Protein AF-A0A0M9DPK0-F1 (afdb_monomer_lite)

Radius of gyration: 16.49 Å; chains: 1; bounding box: 43×22×57 Å

Structure (mmCIF, N/CA/C/O backbone):
data_AF-A0A0M9DPK0-F1
#
_entry.id   AF-A0A0M9DPK0-F1
#
loop_
_atom_site.group_PDB
_atom_site.id
_atom_site.type_symbol
_atom_site.label_atom_id
_atom_site.label_alt_id
_atom_site.label_comp_id
_atom_site.label_asym_id
_atom_site.label_entity_id
_atom_site.label_seq_id
_atom_site.pdbx_PDB_ins_code
_atom_site.Cartn_x
_atom_site.Cartn_y
_atom_site.Cartn_z
_atom_site.occupancy
_atom_site.B_iso_or_equiv
_atom_site.auth_seq_id
_atom_site.auth_comp_id
_atom_site.auth_asym_id
_atom_site.auth_atom_id
_atom_site.pdbx_PDB_model_num
ATOM 1 N N . MET A 1 1 ? 28.283 -9.094 -37.249 1.00 43.53 1 MET A N 1
ATOM 2 C CA . MET A 1 1 ? 27.864 -9.315 -35.852 1.00 43.53 1 MET A CA 1
ATOM 3 C C . MET A 1 1 ? 28.058 -8.011 -35.111 1.00 43.53 1 MET A C 1
ATOM 5 O O . MET A 1 1 ? 29.187 -7.551 -35.090 1.00 43.53 1 MET A O 1
ATOM 9 N N . CYS A 1 2 ? 26.989 -7.403 -34.611 1.00 42.94 2 CYS A N 1
ATOM 10 C CA . CYS A 1 2 ? 26.953 -6.720 -33.314 1.00 42.94 2 CYS A CA 1
ATOM 11 C C . CYS A 1 2 ? 25.532 -6.171 -33.165 1.00 42.94 2 CYS A C 1
ATOM 13 O O . CYS A 1 2 ? 25.229 -5.056 -33.575 1.00 42.94 2 CYS A O 1
ATOM 15 N N . GLY A 1 3 ? 24.628 -7.025 -32.712 1.00 45.09 3 GLY A N 1
ATOM 16 C CA . GLY A 1 3 ? 23.346 -6.599 -32.186 1.00 45.09 3 GLY A CA 1
ATOM 17 C C . GLY A 1 3 ? 23.240 -7.277 -30.843 1.00 45.09 3 GLY A C 1
ATOM 18 O O . GLY A 1 3 ? 23.157 -8.499 -30.839 1.00 45.09 3 GLY A O 1
ATOM 19 N 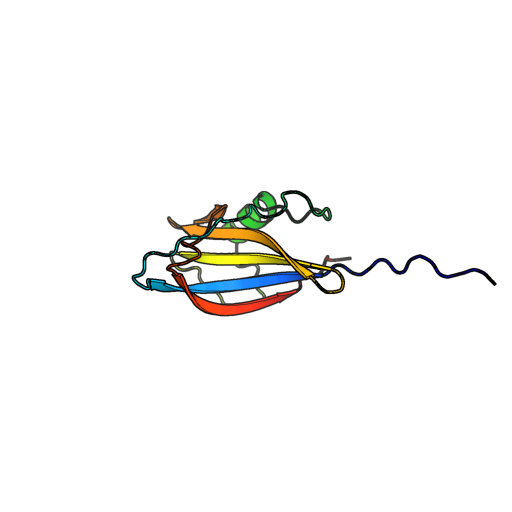N . SER A 1 4 ? 23.352 -6.500 -29.767 1.00 53.78 4 SER A N 1
ATOM 20 C CA . SER A 1 4 ? 22.858 -6.804 -28.419 1.00 53.78 4 SER A CA 1
ATOM 21 C C . SER A 1 4 ? 23.619 -5.954 -27.406 1.00 53.78 4 SER A C 1
ATOM 23 O O . SER A 1 4 ? 24.692 -6.345 -26.961 1.00 53.78 4 SER A O 1
ATOM 25 N N . GLU A 1 5 ? 23.062 -4.807 -27.040 1.00 47.56 5 GLU A N 1
ATOM 26 C CA . GLU A 1 5 ? 23.227 -4.253 -25.690 1.00 47.56 5 GLU A CA 1
ATOM 27 C C . GLU A 1 5 ? 22.078 -3.276 -25.412 1.00 47.56 5 GLU A C 1
ATOM 29 O O . GLU A 1 5 ? 22.249 -2.139 -24.996 1.00 47.56 5 GLU A O 1
ATOM 34 N N . GLU A 1 6 ? 20.862 -3.740 -25.688 1.00 47.59 6 GLU A N 1
ATOM 35 C CA . GLU A 1 6 ? 19.644 -3.114 -25.183 1.00 47.59 6 GLU A CA 1
ATOM 36 C C . GLU A 1 6 ? 18.819 -4.202 -24.494 1.00 47.59 6 GLU A C 1
ATOM 38 O O . GLU A 1 6 ? 17.689 -4.506 -24.852 1.00 47.59 6 GLU A O 1
ATOM 43 N N . GLU A 1 7 ? 19.429 -4.852 -23.503 1.00 44.06 7 GLU A N 1
ATOM 44 C CA . GLU A 1 7 ? 18.660 -5.535 -22.466 1.00 44.06 7 GLU A CA 1
ATOM 45 C C . GLU A 1 7 ? 18.254 -4.451 -21.459 1.00 44.06 7 GLU A C 1
ATOM 47 O O . GLU A 1 7 ? 18.850 -4.270 -20.394 1.00 44.06 7 GLU A O 1
ATOM 52 N N . LEU A 1 8 ? 17.269 -3.637 -21.857 1.00 42.09 8 LEU A N 1
ATOM 53 C CA . LEU A 1 8 ? 16.503 -2.828 -20.920 1.00 42.09 8 LEU A CA 1
ATOM 54 C C . LEU A 1 8 ? 15.926 -3.816 -19.914 1.00 42.09 8 LEU A C 1
ATOM 56 O O . LEU A 1 8 ? 15.004 -4.562 -20.226 1.00 42.09 8 LEU A O 1
ATOM 60 N N . LEU A 1 9 ? 16.529 -3.869 -18.729 1.00 45.84 9 LEU A N 1
ATOM 61 C CA . LEU A 1 9 ? 15.970 -4.539 -17.568 1.00 45.84 9 LEU A CA 1
ATOM 62 C C . LEU A 1 9 ? 14.543 -4.026 -17.392 1.00 45.84 9 LEU A C 1
ATOM 64 O O . LEU A 1 9 ? 14.365 -2.938 -16.838 1.00 45.84 9 LEU A O 1
ATOM 68 N N . GLU A 1 10 ? 13.567 -4.783 -17.905 1.00 53.75 10 GLU A N 1
ATOM 69 C CA . GLU A 1 10 ? 12.138 -4.539 -17.735 1.00 53.75 10 GLU A CA 1
ATOM 70 C C . GLU A 1 10 ? 11.908 -4.405 -16.241 1.00 53.75 10 GLU A C 1
ATOM 72 O O . GLU A 1 10 ? 11.923 -5.371 -15.474 1.00 53.75 10 GLU A O 1
ATOM 77 N N . SER A 1 11 ? 11.857 -3.160 -15.796 1.00 58.44 11 SER A N 1
ATOM 78 C CA . SER A 1 11 ? 11.720 -2.885 -14.393 1.00 58.44 11 SER A CA 1
ATOM 79 C C . SER A 1 11 ? 10.233 -2.846 -14.123 1.00 58.44 11 SER A C 1
ATOM 81 O O . SER A 1 11 ? 9.539 -1.902 -14.493 1.00 58.44 11 SER A O 1
ATOM 83 N N . ASP A 1 12 ? 9.739 -3.926 -13.533 1.00 74.62 12 ASP A N 1
ATOM 84 C CA . ASP A 1 12 ? 8.322 -4.091 -13.276 1.00 74.62 12 ASP A CA 1
ATOM 85 C C . ASP A 1 12 ? 7.915 -3.292 -12.038 1.00 74.62 12 ASP A C 1
ATOM 87 O O . ASP A 1 12 ? 8.442 -3.486 -10.933 1.00 74.62 12 ASP A O 1
ATOM 91 N N . TYR A 1 13 ? 6.905 -2.439 -12.195 1.00 82.38 13 TYR A N 1
ATOM 92 C CA . TYR A 1 13 ? 6.176 -1.915 -11.050 1.00 82.38 13 TYR A CA 1
ATOM 93 C C . TYR A 1 13 ? 5.209 -2.980 -10.551 1.00 82.38 13 TYR A C 1
ATOM 95 O O . TYR A 1 13 ? 4.402 -3.533 -11.301 1.00 82.38 13 TYR A O 1
ATOM 103 N N . VAL A 1 14 ? 5.254 -3.241 -9.254 1.00 88.69 14 VAL A N 1
ATOM 104 C CA . VAL A 1 14 ? 4.337 -4.143 -8.567 1.00 88.69 14 VAL A CA 1
ATOM 105 C C . VAL A 1 14 ? 3.505 -3.361 -7.569 1.00 88.69 14 VAL A C 1
ATOM 107 O O . VAL A 1 14 ? 3.987 -2.438 -6.910 1.00 88.69 14 VAL A O 1
ATOM 110 N N . TRP A 1 15 ? 2.248 -3.756 -7.432 1.00 91.81 15 TRP A N 1
ATOM 111 C CA . TRP A 1 15 ? 1.331 -3.171 -6.471 1.00 91.81 15 TRP A CA 1
ATOM 112 C C . TRP A 1 15 ? 0.838 -4.234 -5.494 1.00 91.81 15 TRP A C 1
ATOM 114 O O . TRP A 1 15 ? 0.667 -5.405 -5.843 1.00 91.81 15 TRP A O 1
ATOM 124 N N . ILE A 1 16 ? 0.625 -3.823 -4.246 1.00 94.88 16 ILE A N 1
ATOM 125 C CA . ILE A 1 16 ? 0.032 -4.653 -3.197 1.00 94.88 16 ILE A CA 1
ATOM 126 C C . ILE A 1 16 ? -1.028 -3.823 -2.482 1.00 94.88 16 ILE A C 1
ATOM 128 O O . ILE A 1 16 ? -0.715 -2.776 -1.913 1.00 94.88 16 ILE A O 1
ATOM 132 N N . LEU A 1 17 ? -2.262 -4.319 -2.493 1.00 96.81 17 LEU A N 1
ATOM 133 C CA . LEU A 1 17 ? -3.391 -3.741 -1.779 1.00 96.81 17 LEU A CA 1
ATOM 134 C C . LEU A 1 17 ? -3.603 -4.499 -0.467 1.00 96.81 17 LEU A C 1
ATOM 136 O O . LEU A 1 17 ? -3.728 -5.730 -0.461 1.00 96.81 17 LEU A O 1
ATOM 140 N N . THR A 1 18 ? -3.640 -3.781 0.650 1.00 97.38 18 THR A N 1
ATOM 141 C CA . THR A 1 18 ? -3.788 -4.369 1.983 1.00 97.38 18 THR A CA 1
ATOM 142 C C . THR A 1 18 ? -4.863 -3.675 2.804 1.00 97.38 18 THR A C 1
ATOM 144 O O . THR A 1 18 ? -5.100 -2.479 2.659 1.00 97.38 18 THR A O 1
ATOM 147 N N . ARG A 1 19 ? -5.477 -4.445 3.705 1.00 97.06 19 ARG A N 1
ATOM 148 C CA . ARG A 1 19 ? -6.404 -3.968 4.730 1.00 97.06 19 ARG A CA 1
ATOM 149 C C . ARG A 1 19 ? -5.744 -3.954 6.090 1.00 97.06 19 ARG A C 1
ATOM 151 O O . ARG A 1 19 ? -5.132 -4.954 6.475 1.00 97.06 19 ARG A O 1
ATOM 158 N N . LEU A 1 20 ? -5.908 -2.869 6.839 1.00 95.88 20 LEU A N 1
ATOM 159 C CA . LEU A 1 20 ? -5.561 -2.852 8.255 1.00 95.88 20 LEU A CA 1
ATOM 160 C C . LEU A 1 20 ? -6.557 -3.731 9.029 1.00 95.88 20 LEU A C 1
ATOM 162 O O . LEU A 1 20 ? -7.762 -3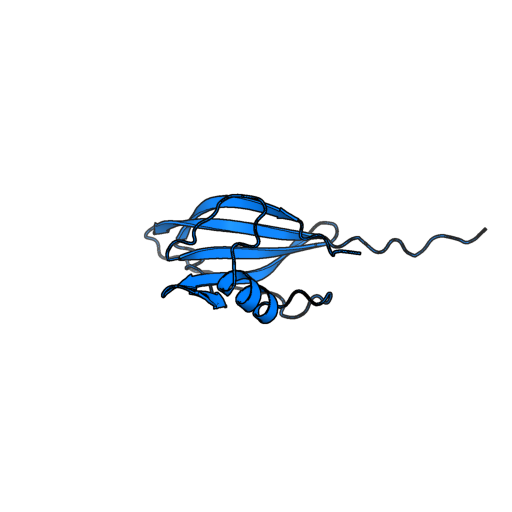.518 8.956 1.00 95.88 20 LEU A O 1
ATOM 166 N N . VAL A 1 21 ? -6.058 -4.727 9.761 1.00 95.75 21 VAL A N 1
ATOM 167 C CA . VAL A 1 21 ? -6.889 -5.648 10.567 1.00 95.75 21 VAL A CA 1
ATOM 168 C C . VAL A 1 21 ? -6.580 -5.576 12.061 1.00 95.75 21 VAL A C 1
ATOM 170 O O . VAL A 1 21 ? -7.238 -6.230 12.862 1.00 95.75 21 VAL A O 1
ATOM 173 N N . GLY A 1 22 ? -5.584 -4.783 12.450 1.00 93.06 22 GLY A N 1
ATOM 174 C CA . GLY A 1 22 ? -5.261 -4.550 13.848 1.00 93.06 22 GLY A CA 1
ATOM 175 C C . GLY A 1 22 ? -3.967 -3.775 14.030 1.00 93.06 22 GLY A C 1
ATOM 176 O O . GLY A 1 22 ? -3.230 -3.510 13.076 1.00 93.06 22 GLY A O 1
ATOM 177 N N . LEU A 1 23 ? -3.686 -3.445 15.286 1.00 91.19 23 LEU A N 1
ATOM 178 C CA . LEU A 1 23 ? -2.423 -2.865 15.714 1.00 91.19 23 LEU A CA 1
ATOM 179 C C . LEU A 1 23 ? -1.778 -3.798 16.739 1.00 91.19 23 LEU A C 1
ATOM 181 O O . LEU A 1 23 ? -2.449 -4.265 17.656 1.00 91.19 23 LEU A O 1
ATOM 185 N N . LYS A 1 24 ? -0.483 -4.077 16.592 1.00 87.62 24 LYS A N 1
ATOM 186 C CA . LYS A 1 24 ? 0.308 -4.736 17.632 1.00 87.62 24 LYS A CA 1
ATOM 187 C C . LYS A 1 24 ? 0.873 -3.693 18.587 1.00 87.62 24 LYS A C 1
ATOM 189 O O . LYS A 1 24 ? 1.424 -2.677 18.157 1.00 87.62 24 LYS A O 1
ATOM 194 N N . GLU A 1 25 ? 0.779 -3.977 19.877 1.00 78.88 25 GLU A N 1
ATOM 195 C CA . GLU A 1 25 ? 1.448 -3.189 20.903 1.00 78.88 25 GLU A CA 1
ATOM 196 C C . GLU A 1 25 ? 2.930 -3.574 20.972 1.00 78.88 25 GLU A C 1
ATOM 198 O O . GLU A 1 25 ? 3.294 -4.750 20.982 1.00 78.88 25 GLU A O 1
ATOM 203 N N . GLY A 1 26 ? 3.810 -2.574 20.974 1.00 68.44 26 GLY A N 1
ATOM 204 C CA . GLY A 1 26 ? 5.249 -2.788 21.074 1.00 68.44 26 GLY A CA 1
ATOM 205 C C . GLY A 1 26 ? 6.044 -1.518 20.798 1.00 68.44 26 GLY A C 1
ATOM 206 O O . GLY A 1 26 ? 5.709 -0.733 19.912 1.00 68.44 26 GLY A O 1
ATOM 207 N N . LYS A 1 27 ? 7.123 -1.311 21.557 1.00 63.75 27 LYS A N 1
ATOM 208 C CA . LYS A 1 27 ? 8.080 -0.224 21.321 1.00 63.75 27 LYS A CA 1
ATOM 209 C C . LYS A 1 27 ? 9.104 -0.698 20.294 1.00 63.75 27 LYS A C 1
ATOM 211 O O . LYS A 1 27 ? 10.087 -1.340 20.649 1.00 63.75 27 LYS A O 1
ATOM 216 N N . PHE A 1 28 ? 8.861 -0.410 19.021 1.00 65.75 28 PHE A N 1
ATOM 217 C CA . PHE A 1 28 ? 9.841 -0.672 17.969 1.00 65.75 28 PHE A CA 1
ATOM 218 C C . PHE A 1 28 ? 10.789 0.521 17.848 1.00 65.75 28 PHE A C 1
ATOM 220 O O . PHE A 1 28 ? 10.356 1.641 17.586 1.00 65.75 28 PHE A O 1
ATOM 227 N N . VAL A 1 29 ? 12.085 0.271 18.046 1.00 62.22 29 VAL A N 1
ATOM 228 C CA . VAL A 1 29 ? 13.158 1.239 17.799 1.00 62.22 29 VAL A CA 1
ATOM 229 C C . VAL A 1 29 ? 13.840 0.848 16.493 1.00 62.22 29 VAL A C 1
ATOM 231 O O . VAL A 1 29 ? 14.403 -0.236 16.380 1.00 62.22 29 VAL A O 1
ATOM 234 N N . GLY A 1 30 ? 13.775 1.726 15.498 1.00 63.50 30 GLY A N 1
ATOM 235 C CA . GLY A 1 30 ? 14.391 1.533 14.189 1.00 63.50 30 GLY A CA 1
ATOM 236 C C . GLY A 1 30 ? 14.367 2.832 13.391 1.00 63.50 30 GLY A C 1
ATOM 237 O O . GLY A 1 30 ? 13.541 3.706 13.648 1.00 63.50 30 GLY A O 1
ATOM 238 N N . LYS A 1 31 ? 15.289 2.984 12.436 1.00 66.69 31 LYS A N 1
ATOM 239 C CA . LYS A 1 31 ? 15.296 4.124 11.510 1.00 66.69 31 LYS A CA 1
ATOM 240 C C . LYS A 1 31 ? 14.485 3.757 10.271 1.00 66.69 31 LYS A C 1
ATOM 242 O O . LYS A 1 31 ? 14.743 2.727 9.656 1.00 66.69 31 LYS A O 1
ATOM 247 N N . ILE A 1 32 ? 13.514 4.595 9.918 1.00 66.88 32 ILE A N 1
ATOM 248 C CA . ILE A 1 32 ? 12.790 4.487 8.649 1.00 66.88 32 ILE A CA 1
ATOM 249 C C . ILE A 1 32 ? 13.643 5.193 7.598 1.00 66.88 32 ILE A C 1
ATOM 251 O O . ILE A 1 32 ? 13.935 6.379 7.746 1.00 66.88 32 ILE A O 1
ATOM 255 N N . LEU A 1 33 ? 14.060 4.470 6.561 1.00 63.91 33 LEU A N 1
ATOM 256 C CA . LEU A 1 33 ? 14.631 5.103 5.378 1.00 63.91 33 LEU A CA 1
ATOM 257 C C . LEU A 1 33 ? 13.475 5.630 4.520 1.00 63.91 33 LEU A C 1
ATOM 259 O O . LEU A 1 33 ? 12.516 4.883 4.300 1.00 63.91 33 LEU A O 1
ATOM 263 N N . PRO A 1 34 ? 13.522 6.896 4.068 1.00 63.22 34 PRO A N 1
ATOM 264 C CA . PRO A 1 34 ? 12.535 7.385 3.120 1.00 63.22 34 PRO A CA 1
ATOM 265 C C . PRO A 1 34 ? 12.620 6.545 1.836 1.00 63.22 34 PRO A C 1
ATOM 267 O O . PRO A 1 34 ? 13.727 6.170 1.432 1.00 63.22 34 PRO A O 1
ATOM 270 N N . PRO A 1 35 ? 11.481 6.220 1.202 1.00 64.25 35 PRO A N 1
ATOM 271 C CA . PRO A 1 35 ? 11.508 5.615 -0.121 1.00 64.25 35 PRO A CA 1
ATOM 272 C C . PRO A 1 35 ? 12.206 6.561 -1.108 1.00 64.25 35 PRO A C 1
ATOM 274 O O . PRO A 1 35 ? 12.283 7.772 -0.896 1.00 64.25 35 PRO A O 1
ATOM 277 N N . THR A 1 36 ? 12.776 6.007 -2.174 1.00 59.75 36 THR A N 1
ATOM 278 C CA . THR A 1 36 ? 13.452 6.802 -3.205 1.00 59.75 36 THR A CA 1
ATOM 279 C C . THR A 1 36 ? 12.416 7.584 -4.013 1.00 59.75 36 THR A C 1
ATOM 281 O O . THR A 1 36 ? 11.566 6.971 -4.652 1.00 59.75 36 THR A O 1
ATOM 284 N N . ASN A 1 37 ? 12.503 8.918 -3.997 1.00 53.00 37 ASN A N 1
ATOM 285 C CA . ASN A 1 37 ? 11.497 9.820 -4.577 1.00 53.00 37 ASN A CA 1
ATOM 286 C C . ASN A 1 37 ? 11.488 9.907 -6.115 1.00 53.00 37 ASN A C 1
ATOM 288 O O . ASN A 1 37 ? 10.640 10.605 -6.660 1.00 53.00 37 ASN A O 1
ATOM 292 N N . ASP A 1 38 ? 12.396 9.239 -6.826 1.00 52.75 38 ASP A N 1
ATOM 293 C CA . ASP A 1 38 ? 12.446 9.314 -8.286 1.00 52.75 38 ASP A CA 1
ATOM 294 C C . ASP A 1 38 ? 12.979 8.006 -8.880 1.00 52.75 38 ASP A C 1
ATOM 296 O O . ASP A 1 38 ? 14.104 7.598 -8.586 1.00 52.75 38 ASP A O 1
ATOM 300 N N . LEU A 1 39 ? 12.136 7.322 -9.657 1.00 52.41 39 LEU A N 1
ATOM 301 C CA . LEU A 1 39 ? 12.460 6.071 -10.351 1.00 52.41 39 LEU A CA 1
ATOM 302 C C . LEU A 1 39 ? 12.049 6.106 -11.839 1.00 52.41 39 LEU A C 1
ATOM 304 O O . LEU A 1 39 ? 12.129 5.072 -12.495 1.00 52.41 39 LEU A O 1
ATOM 308 N N . GLY A 1 40 ? 11.657 7.267 -12.389 1.00 55.06 40 GLY A N 1
ATOM 309 C CA . GLY A 1 40 ? 11.200 7.384 -13.785 1.00 55.06 40 GLY A CA 1
ATOM 310 C C . GLY A 1 40 ? 9.851 6.696 -14.078 1.00 55.06 40 GLY A C 1
ATOM 311 O O . GLY A 1 40 ? 9.223 6.151 -13.178 1.00 55.06 40 GLY A O 1
ATOM 312 N N . ASN A 1 41 ? 9.396 6.759 -15.337 1.00 57.50 41 ASN A N 1
ATOM 313 C CA . ASN A 1 41 ? 8.213 6.093 -15.938 1.00 57.50 41 ASN A CA 1
ATOM 314 C C . ASN A 1 41 ? 6.794 6.649 -15.664 1.00 57.50 41 ASN A C 1
ATOM 316 O O . ASN A 1 41 ? 5.806 5.985 -15.955 1.00 57.50 41 ASN A O 1
ATOM 320 N N . GLY A 1 42 ? 6.627 7.874 -15.155 1.00 62.16 42 GLY A N 1
ATOM 321 C CA . GLY A 1 42 ? 5.325 8.577 -15.214 1.00 62.16 42 GLY A CA 1
ATOM 322 C C . GLY A 1 42 ? 4.195 8.054 -14.302 1.00 62.16 42 GLY A C 1
ATOM 323 O O . GLY A 1 42 ? 3.121 8.658 -14.256 1.00 62.16 42 GLY A O 1
ATOM 324 N N . ILE A 1 43 ? 4.428 6.990 -13.527 1.00 73.44 43 ILE A N 1
ATOM 325 C CA . ILE A 1 43 ? 3.529 6.538 -12.454 1.00 73.44 43 ILE A CA 1
ATOM 326 C C . ILE A 1 43 ? 3.800 7.398 -11.220 1.00 73.44 43 ILE A C 1
ATOM 328 O O . ILE A 1 43 ? 4.686 7.091 -10.433 1.00 73.44 43 ILE A O 1
ATOM 332 N N . THR A 1 44 ? 3.054 8.482 -11.036 1.00 81.81 44 THR A N 1
ATOM 333 C CA . THR A 1 44 ? 3.207 9.359 -9.866 1.00 81.81 44 THR A CA 1
ATOM 334 C C . THR A 1 44 ? 2.137 9.076 -8.803 1.00 81.81 44 THR A C 1
ATOM 336 O O . THR A 1 44 ? 1.045 8.600 -9.141 1.00 81.81 44 THR A O 1
ATOM 339 N N . PRO A 1 45 ? 2.408 9.368 -7.515 1.00 85.44 45 PRO A N 1
ATOM 340 C CA . PRO A 1 45 ? 1.394 9.299 -6.466 1.00 85.44 45 PRO A CA 1
ATOM 341 C C . PRO A 1 45 ? 0.138 10.105 -6.814 1.00 85.44 45 PRO A C 1
ATOM 343 O O . PRO A 1 45 ? -0.974 9.633 -6.593 1.00 85.44 45 PRO A O 1
ATOM 346 N N . GLU A 1 46 ? 0.308 11.291 -7.397 1.00 87.38 46 GLU A N 1
ATOM 347 C CA . GLU A 1 46 ? -0.775 12.225 -7.710 1.00 87.38 46 GLU A CA 1
ATOM 348 C C . GLU A 1 46 ? -1.711 11.662 -8.785 1.00 87.38 46 GLU A C 1
ATOM 350 O O . GLU A 1 46 ? -2.924 11.618 -8.577 1.00 87.38 46 GLU A O 1
ATOM 355 N N . ASN A 1 47 ? -1.149 11.147 -9.886 1.00 85.56 47 ASN A N 1
ATOM 356 C CA . ASN A 1 47 ? -1.926 10.565 -10.983 1.00 85.56 47 ASN A CA 1
ATOM 357 C C . ASN A 1 47 ? -2.727 9.341 -10.521 1.00 85.56 47 ASN A C 1
ATOM 359 O O . ASN A 1 47 ? -3.847 9.112 -10.982 1.00 85.56 47 ASN A O 1
ATOM 363 N N . LEU A 1 48 ? -2.153 8.529 -9.628 1.00 88.56 48 LEU A N 1
ATOM 364 C CA . LEU A 1 48 ? -2.820 7.332 -9.126 1.00 88.56 48 LEU A CA 1
ATOM 365 C C . LEU A 1 48 ? -3.905 7.678 -8.098 1.00 88.56 48 LEU A C 1
ATOM 367 O O . LEU A 1 48 ? -4.974 7.072 -8.116 1.00 88.56 48 LEU A O 1
ATOM 371 N N . VAL A 1 49 ? -3.663 8.674 -7.240 1.00 92.88 49 VAL A N 1
ATOM 372 C CA . VAL A 1 49 ? -4.668 9.214 -6.309 1.00 92.88 49 VAL A CA 1
ATOM 373 C C . VAL A 1 49 ? -5.881 9.755 -7.059 1.00 92.88 49 VAL A C 1
ATOM 375 O O . VAL A 1 49 ? -7.010 9.484 -6.654 1.00 92.88 49 VAL A O 1
ATOM 378 N N . GLU A 1 50 ? -5.671 10.500 -8.145 1.00 90.88 50 GLU A N 1
ATOM 379 C CA . GLU A 1 50 ? -6.767 11.025 -8.961 1.00 90.88 50 GLU A CA 1
ATOM 380 C C . GLU A 1 50 ? -7.633 9.890 -9.525 1.00 90.88 50 GLU A C 1
ATOM 382 O O . GLU A 1 50 ? -8.844 9.867 -9.303 1.00 90.88 50 GLU A O 1
ATOM 387 N N . GLN A 1 51 ? -7.010 8.900 -10.165 1.00 90.62 51 GLN A N 1
ATOM 388 C CA . GLN A 1 51 ? -7.710 7.758 -10.758 1.00 90.62 51 GLN A CA 1
ATOM 389 C C .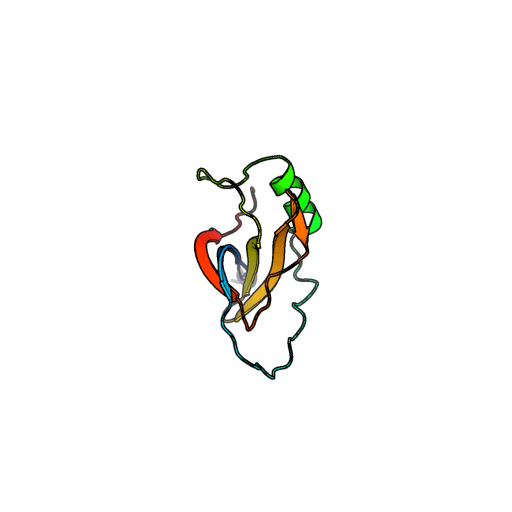 GLN A 1 51 ? -8.483 6.927 -9.723 1.00 90.62 51 GLN A C 1
ATOM 391 O O . GLN A 1 51 ? -9.655 6.608 -9.929 1.00 90.62 51 GLN A O 1
ATOM 396 N N . LEU A 1 52 ? -7.849 6.616 -8.589 1.00 93.62 52 LEU A N 1
ATOM 397 C CA . LEU A 1 52 ? -8.453 5.835 -7.505 1.00 93.62 52 LEU A CA 1
ATOM 398 C C . LEU A 1 52 ? -9.661 6.525 -6.856 1.00 93.62 52 LEU A C 1
ATOM 400 O O . LEU A 1 52 ? -10.538 5.847 -6.326 1.00 93.62 52 LEU A O 1
ATOM 404 N N . ASN A 1 53 ? -9.694 7.860 -6.856 1.00 95.81 53 ASN A N 1
ATOM 405 C CA . ASN A 1 53 ? -10.808 8.638 -6.309 1.00 95.81 53 ASN A CA 1
ATOM 406 C C . ASN A 1 53 ? -11.941 8.863 -7.319 1.00 95.81 53 ASN A C 1
ATOM 408 O O . ASN A 1 53 ? -13.037 9.248 -6.920 1.00 95.81 53 ASN A O 1
ATOM 412 N N . GLN A 1 54 ? -11.697 8.633 -8.610 1.00 94.12 54 GLN A N 1
ATOM 413 C CA . GLN A 1 54 ? -12.722 8.724 -9.649 1.00 94.12 54 GLN A CA 1
ATOM 414 C C . GLN A 1 54 ? -13.502 7.416 -9.800 1.00 94.12 54 GLN A C 1
ATOM 416 O O . GLN A 1 54 ? -14.711 7.442 -10.025 1.00 94.12 54 GLN A O 1
ATOM 421 N N . SER A 1 55 ? -12.822 6.269 -9.710 1.00 91.44 55 SER A N 1
ATOM 422 C CA . SER A 1 55 ? -13.452 4.960 -9.897 1.00 91.44 55 SER A CA 1
ATOM 423 C C . SER A 1 55 ? -12.605 3.814 -9.343 1.00 91.44 55 SER A C 1
ATOM 425 O O . SER A 1 55 ? -11.426 3.974 -9.029 1.00 91.44 55 SER A O 1
ATOM 427 N N . ASN A 1 56 ? -13.207 2.625 -9.261 1.00 90.94 56 ASN A N 1
ATOM 428 C CA . ASN A 1 56 ? -12.454 1.400 -9.033 1.00 90.94 56 ASN A CA 1
ATOM 429 C C . ASN A 1 56 ? -11.630 1.057 -10.288 1.00 90.94 56 ASN A C 1
ATOM 431 O O . ASN A 1 56 ? -12.191 0.657 -11.306 1.00 90.94 56 ASN A O 1
ATOM 435 N N . ILE A 1 57 ? -10.307 1.206 -10.199 1.00 89.81 57 ILE A N 1
ATOM 436 C CA . ILE A 1 57 ? -9.367 0.914 -11.295 1.00 89.81 57 ILE A CA 1
ATOM 437 C C . ILE A 1 57 ? -8.850 -0.528 -11.295 1.00 89.81 57 ILE A C 1
ATOM 439 O O . ILE A 1 57 ? -8.039 -0.893 -12.148 1.00 89.81 57 ILE A O 1
ATOM 443 N N . PHE A 1 58 ? -9.263 -1.336 -10.320 1.00 90.94 58 PHE A N 1
ATOM 444 C CA . PHE A 1 58 ? -8.886 -2.737 -10.253 1.00 90.94 58 PHE A CA 1
ATOM 445 C C . PHE A 1 58 ? -9.761 -3.585 -11.183 1.00 90.94 58 PHE A C 1
ATOM 447 O O . PHE A 1 58 ? -10.919 -3.272 -11.444 1.00 90.94 58 PHE A O 1
ATOM 454 N N . ASP A 1 59 ? -9.216 -4.706 -11.649 1.00 89.62 59 ASP A N 1
ATOM 455 C CA . ASP A 1 59 ? -9.910 -5.708 -12.468 1.00 89.62 59 ASP A CA 1
ATOM 456 C C . ASP A 1 59 ? -10.793 -6.665 -11.643 1.00 89.62 59 ASP A C 1
ATOM 458 O O . ASP A 1 59 ? -11.254 -7.693 -12.139 1.00 89.62 59 ASP A O 1
ATOM 462 N N . PHE A 1 60 ? -11.045 -6.323 -10.380 1.00 93.31 60 PHE A N 1
ATOM 463 C CA . PHE A 1 60 ? -11.904 -7.052 -9.456 1.00 93.31 60 PHE A CA 1
ATOM 464 C C . PHE A 1 60 ? -12.806 -6.085 -8.689 1.00 93.31 60 PHE A C 1
ATOM 466 O O . PHE A 1 60 ? -12.509 -4.896 -8.543 1.00 93.31 60 PHE A O 1
ATOM 473 N N . GLU A 1 61 ? -13.918 -6.605 -8.172 1.00 93.88 61 GLU A N 1
ATOM 474 C CA . GLU A 1 61 ? -14.818 -5.833 -7.320 1.00 93.88 61 GLU A CA 1
ATOM 475 C C . GLU A 1 61 ? -14.119 -5.445 -6.015 1.00 93.88 61 GLU A C 1
ATOM 477 O O . GLU A 1 61 ? -13.673 -6.298 -5.242 1.00 93.88 61 GLU A O 1
ATOM 482 N N . TYR A 1 62 ? -14.016 -4.141 -5.775 1.00 95.50 62 TYR A N 1
ATOM 483 C CA . TYR A 1 62 ? -13.349 -3.597 -4.607 1.00 95.50 62 TYR A CA 1
ATOM 484 C C . TYR A 1 62 ? -14.015 -2.310 -4.137 1.00 95.50 62 TYR A C 1
ATOM 486 O O . TYR A 1 62 ? -14.180 -1.362 -4.902 1.00 95.50 62 TYR A O 1
ATOM 494 N N . GLU A 1 63 ? -14.329 -2.277 -2.845 1.00 95.56 63 GLU A N 1
ATOM 495 C CA . GLU A 1 63 ? -14.775 -1.083 -2.138 1.00 95.56 63 GLU A CA 1
ATOM 496 C C . GLU A 1 63 ? -13.726 -0.708 -1.073 1.00 95.56 63 GLU A C 1
ATOM 498 O O . GLU A 1 63 ? -13.427 -1.527 -0.182 1.00 95.56 63 GLU A O 1
ATOM 503 N N . PRO A 1 64 ? -13.131 0.499 -1.154 1.00 96.12 64 PRO A N 1
ATOM 504 C CA . PRO A 1 64 ? -12.133 0.938 -0.191 1.00 96.12 64 PRO A CA 1
ATOM 505 C C . PRO A 1 64 ? -12.685 1.005 1.229 1.00 96.12 64 PRO A C 1
ATOM 507 O O . PRO A 1 64 ? -13.780 1.507 1.466 1.00 96.12 64 PRO A O 1
ATOM 510 N N . ASN A 1 65 ? -11.904 0.523 2.193 1.00 96.62 65 ASN A N 1
ATOM 511 C CA . ASN A 1 65 ? -12.184 0.699 3.613 1.00 96.62 65 ASN A CA 1
ATOM 512 C C . ASN A 1 65 ? -11.153 1.612 4.272 1.00 96.62 65 ASN A C 1
ATOM 514 O O . ASN A 1 65 ? -10.015 1.734 3.818 1.00 96.62 65 ASN A O 1
ATOM 518 N N . GLU A 1 66 ? -11.562 2.246 5.367 1.00 97.38 66 GLU A N 1
ATOM 519 C CA . GLU A 1 66 ? -10.711 3.152 6.133 1.00 97.38 66 GLU A CA 1
ATOM 520 C C . GLU A 1 66 ? -9.396 2.460 6.539 1.00 97.38 66 GLU A C 1
ATOM 522 O O . GLU A 1 66 ? -9.397 1.375 7.124 1.00 97.38 66 GLU A O 1
ATOM 527 N N . ASN A 1 67 ? -8.269 3.117 6.257 1.00 96.81 67 ASN A N 1
ATOM 528 C CA . ASN A 1 67 ? -6.902 2.614 6.418 1.00 96.81 67 ASN A CA 1
ATOM 529 C C . ASN A 1 67 ? -6.481 1.474 5.475 1.00 96.81 67 ASN A C 1
ATOM 531 O O . ASN A 1 67 ? -5.410 0.893 5.688 1.00 96.81 67 ASN A O 1
ATOM 535 N N . ASP A 1 68 ? -7.230 1.169 4.416 1.00 97.50 68 ASP A N 1
ATOM 536 C CA . ASP A 1 68 ? -6.690 0.352 3.329 1.00 97.50 68 ASP A CA 1
ATOM 537 C C . ASP A 1 68 ? -5.473 1.064 2.711 1.00 97.50 68 ASP A C 1
ATOM 539 O O . ASP A 1 68 ? -5.403 2.293 2.637 1.00 97.50 68 ASP A O 1
ATOM 543 N N . SER A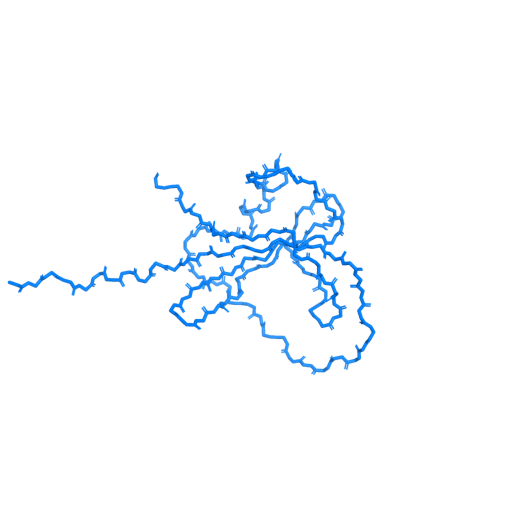 1 69 ? -4.453 0.295 2.337 1.00 97.06 69 SER A N 1
ATOM 544 C CA . SER A 1 69 ? -3.189 0.820 1.815 1.00 97.06 69 SER A CA 1
ATOM 545 C C . SER A 1 69 ? -2.849 0.186 0.477 1.00 97.06 69 SER A C 1
ATOM 547 O O . SER A 1 69 ? -2.869 -1.037 0.339 1.00 97.06 69 SER A O 1
ATOM 549 N N . LEU A 1 70 ? -2.469 1.018 -0.488 1.00 95.44 70 LEU A N 1
ATOM 550 C CA . LEU A 1 70 ? -1.931 0.591 -1.771 1.00 95.44 70 LEU A CA 1
ATOM 551 C C . LEU A 1 70 ? -0.444 0.924 -1.806 1.00 95.44 70 LEU A C 1
ATOM 553 O O . LEU A 1 70 ? -0.052 2.090 -1.828 1.00 95.44 70 LEU A O 1
ATOM 557 N N . LYS A 1 71 ? 0.393 -0.110 -1.790 1.00 93.25 71 LYS A N 1
ATOM 558 C CA . LYS A 1 71 ? 1.844 0.037 -1.878 1.00 93.25 71 LYS A CA 1
ATOM 559 C C . LYS A 1 71 ? 2.294 -0.212 -3.306 1.00 93.25 71 LYS A C 1
ATOM 561 O O . LYS A 1 71 ? 2.049 -1.298 -3.831 1.00 93.25 71 LYS A O 1
ATOM 566 N N . ILE A 1 72 ? 3.007 0.752 -3.878 1.00 89.50 72 ILE A N 1
ATOM 567 C CA . ILE A 1 72 ? 3.686 0.617 -5.164 1.00 89.50 72 ILE A CA 1
ATOM 568 C C . ILE A 1 72 ? 5.168 0.377 -4.903 1.00 89.50 72 ILE A C 1
ATOM 570 O O . ILE A 1 72 ? 5.804 1.027 -4.069 1.00 89.50 72 ILE A O 1
ATOM 574 N N . SER A 1 73 ? 5.727 -0.620 -5.568 1.00 87.50 73 SER A N 1
ATOM 575 C CA . SER A 1 73 ? 7.137 -0.972 -5.471 1.00 87.50 73 SER A CA 1
ATOM 576 C C . SER A 1 73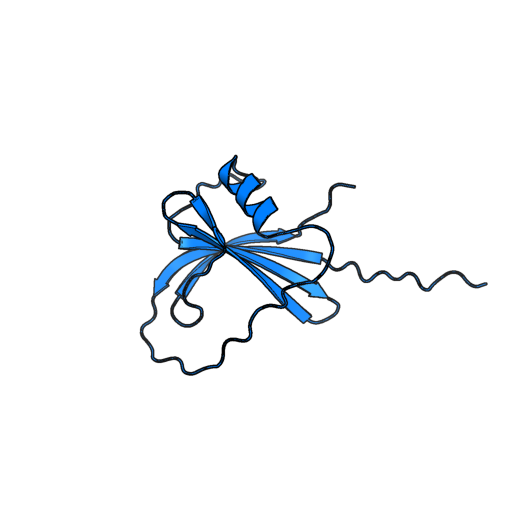 ? 7.696 -1.228 -6.859 1.00 87.50 73 SER A C 1
ATOM 578 O O . SER A 1 73 ? 6.970 -1.593 -7.775 1.00 87.50 73 SER A O 1
ATOM 580 N N . PHE A 1 74 ? 8.992 -1.034 -6.997 1.00 81.62 74 PHE A N 1
ATOM 581 C CA . PHE A 1 74 ? 9.732 -1.222 -8.227 1.00 81.62 74 PHE A CA 1
ATOM 582 C C . PHE A 1 74 ? 10.680 -2.400 -8.052 1.00 81.62 74 PHE A C 1
ATOM 584 O O . PHE A 1 74 ? 11.438 -2.451 -7.074 1.00 81.62 74 PHE A O 1
ATOM 591 N N . GLN A 1 75 ? 10.614 -3.360 -8.969 1.00 72.88 75 GLN A N 1
ATOM 592 C CA . GLN A 1 75 ? 11.495 -4.516 -8.978 1.00 72.88 75 GLN A CA 1
ATOM 593 C C . GLN A 1 75 ? 12.611 -4.301 -10.002 1.00 72.88 75 GLN A C 1
ATOM 595 O O . GLN A 1 75 ? 12.354 -4.243 -11.200 1.00 72.88 75 GLN A O 1
ATOM 600 N N . LYS A 1 76 ? 13.863 -4.232 -9.535 1.00 70.00 76 LYS A N 1
ATOM 601 C CA . LYS A 1 76 ? 15.045 -4.199 -10.409 1.00 70.00 76 LYS A CA 1
ATOM 602 C C . LYS A 1 76 ? 16.001 -5.319 -10.045 1.00 70.00 76 LYS A C 1
ATOM 604 O O . LYS A 1 76 ? 16.559 -5.297 -8.951 1.00 70.00 76 LYS A O 1
ATOM 609 N N . VAL A 1 77 ? 16.213 -6.245 -10.987 1.00 66.62 77 VAL A N 1
ATOM 610 C CA . VAL A 1 77 ? 17.144 -7.396 -10.941 1.00 66.62 77 VAL A CA 1
ATOM 611 C C . VAL A 1 77 ? 16.959 -8.296 -9.707 1.00 66.62 77 VAL A C 1
ATOM 613 O O . VAL A 1 77 ? 16.454 -9.407 -9.820 1.00 66.62 77 VAL A O 1
ATOM 616 N N . SER A 1 78 ? 17.352 -7.819 -8.527 1.00 65.19 78 SER A N 1
ATOM 617 C CA . SER A 1 78 ? 17.385 -8.540 -7.251 1.00 65.19 78 SER A CA 1
ATOM 618 C C . SER A 1 78 ? 16.833 -7.739 -6.065 1.00 65.19 78 SER A C 1
ATOM 620 O O . SER A 1 78 ? 16.815 -8.249 -4.947 1.00 65.19 78 SER A O 1
ATOM 622 N N . GLU A 1 79 ? 16.390 -6.494 -6.269 1.00 67.25 79 GLU A N 1
ATOM 623 C CA . GLU A 1 79 ? 15.893 -5.621 -5.202 1.00 67.25 79 GLU A CA 1
ATOM 624 C C . GLU A 1 79 ? 14.459 -5.164 -5.481 1.00 67.25 79 GLU A C 1
ATOM 626 O O . GLU A 1 79 ? 14.142 -4.664 -6.562 1.00 67.25 79 GLU A O 1
ATOM 631 N N . LEU A 1 80 ? 13.600 -5.307 -4.468 1.00 71.62 80 LEU A N 1
ATOM 632 C CA . LEU A 1 80 ? 12.289 -4.672 -4.432 1.00 71.62 80 LEU A CA 1
ATOM 633 C C . LEU A 1 80 ? 12.409 -3.377 -3.630 1.00 71.62 80 LEU A C 1
ATOM 635 O O . LEU A 1 80 ? 12.596 -3.418 -2.412 1.00 71.62 80 LEU A O 1
ATOM 639 N N . LYS A 1 81 ? 12.293 -2.233 -4.303 1.00 78.94 81 LYS A N 1
ATOM 640 C CA . LYS A 1 81 ? 12.294 -0.922 -3.647 1.00 78.94 81 LYS A CA 1
ATOM 641 C C . LYS A 1 81 ? 10.878 -0.397 -3.552 1.00 78.94 81 LYS A C 1
ATOM 643 O O . LYS A 1 81 ? 10.153 -0.358 -4.540 1.00 78.94 81 LYS A O 1
ATOM 648 N N . GLU A 1 82 ? 10.474 -0.010 -2.349 1.00 80.06 82 GLU A N 1
ATOM 649 C CA . GLU A 1 82 ? 9.220 0.711 -2.177 1.00 80.06 82 GLU A CA 1
ATOM 650 C C . GLU A 1 82 ? 9.339 2.079 -2.844 1.00 80.06 82 GLU A C 1
ATOM 652 O O . GLU A 1 82 ? 10.320 2.790 -2.618 1.00 80.06 82 GLU A O 1
ATOM 657 N N . TYR A 1 83 ? 8.344 2.423 -3.659 1.00 83.00 83 TYR A N 1
A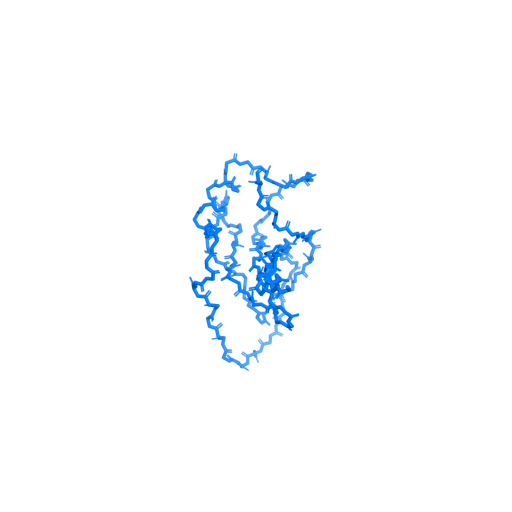TOM 658 C CA . TYR A 1 83 ? 8.314 3.691 -4.368 1.00 83.00 83 TYR A CA 1
ATOM 659 C C . TYR A 1 83 ? 7.427 4.696 -3.634 1.00 83.00 83 TYR A C 1
ATOM 661 O O . TYR A 1 83 ? 7.915 5.692 -3.111 1.00 83.00 83 TYR A O 1
ATOM 669 N N . PHE A 1 84 ? 6.140 4.386 -3.474 1.00 87.88 84 PHE A N 1
ATOM 670 C CA . PHE A 1 84 ? 5.242 5.155 -2.617 1.00 87.88 84 PHE A CA 1
ATOM 671 C C . PHE A 1 84 ? 4.126 4.280 -2.047 1.00 87.88 84 PHE A C 1
ATOM 673 O O . PHE A 1 84 ? 3.872 3.160 -2.498 1.00 87.88 84 PHE A O 1
ATOM 680 N N . THR A 1 85 ? 3.459 4.798 -1.019 1.00 92.19 85 THR A N 1
ATOM 681 C CA . THR A 1 85 ? 2.247 4.204 -0.451 1.00 92.19 85 THR A CA 1
ATOM 682 C C . THR A 1 85 ? 1.129 5.237 -0.494 1.00 92.19 85 THR A C 1
ATOM 684 O O . THR A 1 85 ? 1.346 6.408 -0.172 1.00 92.19 85 THR A O 1
ATOM 687 N N . LEU A 1 86 ? -0.056 4.784 -0.886 1.00 95.00 86 LEU A N 1
ATOM 688 C CA . LEU A 1 86 ? -1.306 5.516 -0.758 1.00 95.00 86 LEU A CA 1
ATOM 689 C C . LEU A 1 86 ? -2.143 4.875 0.342 1.00 95.00 86 LEU A C 1
ATOM 691 O O . LEU A 1 86 ? -2.080 3.662 0.561 1.00 95.00 86 LEU A O 1
ATOM 695 N N . ILE A 1 87 ? -2.948 5.687 1.009 1.00 97.69 87 ILE A N 1
ATOM 696 C CA . ILE A 1 87 ? -3.853 5.258 2.064 1.00 97.69 87 ILE A CA 1
ATOM 697 C C . ILE A 1 87 ? -5.247 5.822 1.807 1.00 97.69 87 ILE A C 1
ATOM 699 O O . ILE A 1 87 ? -5.386 6.985 1.424 1.00 97.69 87 ILE A O 1
ATOM 703 N N . TYR A 1 88 ? -6.269 4.999 2.015 1.00 98.00 88 TYR A N 1
ATOM 704 C CA . TYR A 1 88 ? -7.654 5.445 2.009 1.00 98.00 88 TYR A CA 1
ATOM 705 C C . TYR A 1 88 ? -8.022 5.953 3.402 1.00 98.00 88 TYR A C 1
ATOM 707 O O . TYR A 1 88 ? -7.989 5.189 4.370 1.00 98.00 88 TYR A O 1
ATOM 715 N N . ARG A 1 89 ? -8.308 7.250 3.515 1.00 97.31 89 ARG A N 1
ATOM 716 C CA . ARG A 1 89 ? -8.745 7.892 4.758 1.00 97.31 89 ARG A CA 1
ATOM 717 C C . ARG A 1 89 ? -9.732 9.002 4.476 1.00 97.31 89 ARG A C 1
ATOM 719 O O . ARG A 1 89 ? -9.610 9.691 3.464 1.00 97.31 89 ARG A O 1
ATOM 726 N N . ASP A 1 90 ? -10.675 9.187 5.390 1.00 96.44 90 ASP A N 1
ATOM 727 C CA . ASP A 1 90 ? -11.693 10.239 5.302 1.00 96.44 90 ASP A CA 1
ATOM 728 C C . ASP A 1 90 ? -12.465 10.188 3.965 1.00 96.44 90 ASP A C 1
ATOM 730 O O . ASP A 1 90 ? -12.789 11.214 3.365 1.00 96.44 90 ASP A O 1
ATOM 734 N N . GLY A 1 91 ? -12.719 8.974 3.461 1.00 96.69 91 GLY A N 1
ATOM 735 C CA . GLY A 1 91 ? -13.471 8.750 2.224 1.00 96.69 91 GLY A CA 1
ATOM 736 C C . GLY A 1 91 ? -12.698 8.981 0.919 1.00 96.69 91 GLY A C 1
ATOM 737 O O . GLY A 1 91 ? -13.322 9.051 -0.137 1.00 96.69 91 GLY A O 1
ATOM 738 N N . LYS A 1 92 ? -11.366 9.120 0.958 1.00 97.62 92 LYS A N 1
ATOM 739 C CA . LYS A 1 92 ? -10.542 9.287 -0.250 1.00 97.62 92 LYS A CA 1
ATOM 740 C C . LYS A 1 92 ? -9.166 8.638 -0.138 1.00 97.62 92 LYS A C 1
ATOM 742 O O . LYS A 1 92 ? -8.572 8.545 0.935 1.00 97.62 92 LYS A O 1
ATOM 747 N N . TRP A 1 93 ? -8.615 8.245 -1.279 1.00 97.81 93 TRP A N 1
ATOM 748 C CA . TRP A 1 93 ? -7.204 7.915 -1.422 1.00 97.81 93 TRP A CA 1
ATOM 749 C C . TRP A 1 93 ? -6.349 9.175 -1.349 1.00 97.81 93 TRP A C 1
ATOM 751 O O . TRP A 1 93 ? -6.681 10.204 -1.940 1.00 97.81 93 TRP A O 1
ATOM 761 N N . GLN A 1 94 ? -5.233 9.086 -0.634 1.00 96.06 94 GLN A N 1
ATOM 762 C CA . GLN A 1 94 ? -4.237 10.146 -0.516 1.00 96.06 94 GLN A CA 1
ATOM 763 C C . GLN A 1 94 ? -2.857 9.560 -0.202 1.00 96.06 94 GLN A C 1
ATOM 765 O O . GLN A 1 94 ? -2.740 8.418 0.249 1.00 96.06 94 GLN A O 1
ATOM 770 N N . SER A 1 95 ? -1.797 10.337 -0.423 1.00 93.69 95 SER A N 1
ATOM 771 C CA . SER A 1 95 ? -0.441 9.947 -0.031 1.00 93.69 95 SER A CA 1
ATOM 772 C C . SER A 1 95 ? -0.363 9.726 1.477 1.00 93.69 95 SER A C 1
ATOM 774 O O . SER A 1 95 ? -0.777 10.571 2.271 1.00 93.69 95 SER A O 1
ATOM 776 N N . GLY A 1 96 ? 0.180 8.585 1.889 1.00 91.69 96 GLY A N 1
ATOM 777 C CA . GLY A 1 96 ? 0.276 8.245 3.301 1.00 91.69 96 GLY A CA 1
ATOM 778 C C . GLY A 1 96 ? 0.428 6.753 3.525 1.00 91.69 96 GLY A C 1
ATOM 779 O O . GLY A 1 96 ? 0.445 5.952 2.594 1.00 91.69 96 GLY A O 1
ATOM 780 N N . ARG A 1 97 ? 0.576 6.365 4.790 1.00 90.75 97 ARG A N 1
ATOM 781 C CA . ARG A 1 97 ? 0.725 4.960 5.160 1.00 90.75 97 ARG A CA 1
ATOM 782 C C . ARG A 1 97 ? 0.287 4.691 6.585 1.00 90.75 97 ARG A C 1
ATOM 784 O O . ARG A 1 97 ? 0.333 5.572 7.444 1.00 90.75 97 ARG A O 1
ATOM 791 N N . ASN A 1 98 ? -0.058 3.437 6.840 1.00 92.56 98 ASN A N 1
ATOM 792 C CA . ASN A 1 98 ? -0.228 2.950 8.197 1.00 92.56 98 ASN A CA 1
ATOM 793 C C . ASN A 1 98 ? 1.123 2.855 8.934 1.00 92.56 98 ASN A C 1
ATOM 795 O O . ASN A 1 98 ? 2.169 2.702 8.291 1.00 92.56 98 ASN A O 1
ATOM 799 N N . PRO A 1 99 ? 1.130 2.920 10.278 1.00 89.25 99 PRO A N 1
ATOM 800 C CA . PRO A 1 99 ? 2.346 2.775 11.074 1.00 89.25 99 PRO A CA 1
ATOM 801 C C . PRO A 1 99 ? 3.116 1.483 10.751 1.00 89.25 99 PRO A C 1
ATOM 803 O O . PRO A 1 99 ? 2.638 0.380 11.016 1.00 89.25 99 PRO A O 1
ATOM 806 N N . LEU A 1 100 ? 4.332 1.608 10.215 1.00 83.69 100 LEU A N 1
ATOM 807 C CA . LEU A 1 100 ? 5.127 0.481 9.703 1.00 83.69 100 LEU A CA 1
ATOM 808 C C . LEU A 1 100 ? 5.323 -0.656 10.707 1.00 83.69 100 LEU A C 1
ATOM 810 O O . LEU A 1 100 ? 5.250 -1.831 10.359 1.00 83.69 100 LEU A O 1
ATOM 814 N N . PHE A 1 101 ? 5.586 -0.296 11.960 1.00 83.62 101 PHE A N 1
ATOM 815 C CA . PHE A 1 101 ? 5.982 -1.260 12.972 1.00 83.62 101 PHE A CA 1
ATOM 816 C C . PHE A 1 101 ? 4.855 -1.701 13.883 1.00 83.62 101 PHE A C 1
ATOM 818 O O . PHE A 1 101 ? 5.097 -2.596 14.673 1.00 83.62 101 PHE A O 1
ATOM 825 N N . SER A 1 102 ? 3.659 -1.122 13.811 1.00 88.56 102 SER A N 1
ATOM 826 C CA . SER A 1 102 ? 2.526 -1.557 14.638 1.00 88.56 102 SER A CA 1
ATOM 827 C C . SER A 1 102 ? 1.354 -2.074 13.817 1.00 88.56 102 SER A C 1
ATOM 829 O O . SER A 1 102 ? 0.482 -2.719 14.378 1.00 88.56 102 SER A O 1
ATOM 831 N N . SER A 1 103 ? 1.335 -1.890 12.499 1.00 90.81 103 SER A N 1
ATOM 832 C CA . SER A 1 103 ? 0.202 -2.332 11.681 1.00 90.81 103 SER A CA 1
ATOM 833 C C . SER A 1 103 ? 0.211 -3.834 11.432 1.00 90.81 103 SER A C 1
ATOM 835 O O . SER A 1 103 ? 1.197 -4.392 10.948 1.00 90.81 103 SER A O 1
ATOM 837 N N . ILE A 1 104 ? -0.920 -4.477 11.704 1.00 92.88 104 ILE A N 1
ATOM 838 C CA . ILE A 1 104 ? -1.229 -5.830 11.249 1.00 92.88 104 ILE A CA 1
ATOM 839 C C . ILE A 1 104 ? -2.119 -5.672 10.022 1.00 92.88 104 ILE A C 1
ATOM 841 O O . ILE A 1 104 ? -3.197 -5.083 10.102 1.00 92.88 104 ILE A O 1
ATOM 845 N N . THR A 1 105 ? -1.660 -6.173 8.878 1.00 94.56 105 THR A N 1
ATOM 846 C CA . THR A 1 105 ? -2.379 -6.024 7.610 1.00 94.56 105 THR A CA 1
ATOM 847 C C . THR A 1 105 ? -2.690 -7.375 6.981 1.00 94.56 105 THR A C 1
ATOM 849 O O . THR A 1 105 ? -1.923 -8.329 7.113 1.00 94.56 105 THR A O 1
ATOM 852 N N . LYS A 1 106 ? -3.826 -7.454 6.290 1.00 96.38 106 LYS A N 1
ATOM 853 C CA . LYS A 1 106 ? -4.210 -8.580 5.439 1.00 96.38 106 LYS A CA 1
ATOM 854 C C . LYS A 1 106 ? -4.057 -8.154 3.984 1.00 96.38 106 LYS A C 1
ATOM 856 O O . LYS A 1 106 ? -4.589 -7.119 3.595 1.00 96.38 106 LYS A O 1
ATOM 861 N N . GLN A 1 107 ? -3.359 -8.943 3.170 1.00 97.06 107 GLN A N 1
ATOM 862 C CA . GLN A 1 107 ? -3.314 -8.696 1.729 1.00 97.06 107 GLN A CA 1
ATOM 863 C C . GLN A 1 107 ? -4.691 -8.975 1.114 1.00 97.06 107 GLN A C 1
ATOM 865 O O . GLN A 1 107 ? -5.251 -10.051 1.325 1.00 97.06 107 GLN A O 1
ATOM 870 N N . ILE A 1 108 ? -5.216 -8.008 0.363 1.00 97.19 108 ILE A N 1
ATOM 871 C CA . ILE A 1 108 ? -6.431 -8.159 -0.444 1.00 97.19 108 ILE A CA 1
ATOM 872 C C . ILE A 1 108 ? -6.039 -8.706 -1.815 1.00 97.19 108 ILE A C 1
ATOM 874 O O . ILE A 1 108 ? -6.506 -9.766 -2.217 1.00 97.19 108 ILE A O 1
ATOM 878 N N . ALA A 1 109 ? -5.128 -8.011 -2.498 1.00 96.50 109 ALA A N 1
ATOM 879 C CA . ALA A 1 109 ? -4.688 -8.357 -3.841 1.00 96.50 109 ALA A CA 1
ATOM 880 C C . ALA A 1 109 ? -3.257 -7.864 -4.104 1.00 96.50 109 ALA A C 1
ATOM 882 O O . ALA A 1 109 ? -2.704 -7.058 -3.348 1.00 96.50 109 ALA A O 1
ATOM 883 N N . LYS A 1 110 ? -2.646 -8.379 -5.171 1.00 94.62 110 LYS A N 1
ATOM 884 C CA . LYS A 1 110 ? -1.347 -7.934 -5.681 1.00 94.62 110 LYS A CA 1
ATOM 885 C C . LYS A 1 110 ? -1.303 -8.103 -7.194 1.00 94.62 110 LYS A C 1
ATOM 887 O O . LYS A 1 110 ? -1.932 -9.020 -7.719 1.00 94.62 110 LYS A O 1
ATOM 892 N N . GLY A 1 111 ? -0.486 -7.308 -7.866 1.00 89.81 111 GLY A N 1
ATOM 893 C CA . GLY A 1 111 ? -0.305 -7.420 -9.308 1.00 89.81 111 GLY A CA 1
ATOM 894 C C . GLY A 1 111 ? 0.901 -6.644 -9.813 1.00 89.81 111 GLY A C 1
ATOM 895 O O . GLY A 1 111 ? 1.678 -6.093 -9.033 1.00 89.81 111 GLY A O 1
ATOM 896 N N . LYS A 1 112 ? 1.055 -6.635 -11.136 1.00 87.19 112 LYS A N 1
ATOM 897 C CA . LYS A 1 112 ? 2.027 -5.805 -11.852 1.00 87.19 112 LYS A CA 1
ATOM 898 C C . LYS A 1 112 ? 1.289 -4.658 -12.532 1.00 87.19 112 LYS A C 1
ATOM 900 O O . LYS A 1 112 ? 0.167 -4.858 -12.998 1.00 87.19 112 LYS A O 1
ATOM 905 N N . ILE A 1 113 ? 1.904 -3.485 -12.598 1.00 80.00 113 ILE A N 1
ATOM 906 C CA . ILE A 1 113 ? 1.427 -2.400 -13.455 1.00 80.00 113 ILE A CA 1
ATOM 907 C C . ILE A 1 113 ? 1.983 -2.677 -14.846 1.00 80.00 113 ILE A C 1
ATOM 909 O O . ILE A 1 113 ? 3.187 -2.847 -15.010 1.00 80.00 113 ILE A O 1
ATOM 913 N N . ARG A 1 114 ? 1.097 -2.771 -15.834 1.00 70.94 114 ARG A N 1
ATOM 914 C CA . ARG A 1 114 ? 1.476 -2.872 -17.242 1.00 70.94 114 ARG A CA 1
ATOM 915 C C . ARG A 1 114 ? 1.220 -1.511 -17.866 1.00 70.94 114 ARG A C 1
ATOM 917 O O . ARG A 1 114 ? 0.093 -1.023 -17.778 1.00 70.94 114 ARG A O 1
ATOM 924 N N . GLU A 1 115 ? 2.235 -0.900 -18.466 1.00 59.69 115 GLU A N 1
ATOM 925 C CA . GLU A 1 115 ? 1.990 0.227 -19.365 1.00 59.69 115 GLU A CA 1
ATOM 926 C C . GLU A 1 115 ? 1.091 -0.268 -20.505 1.00 59.69 115 GLU A C 1
ATOM 928 O O . GLU A 1 115 ? 1.308 -1.346 -21.067 1.00 59.69 115 GLU A O 1
ATOM 933 N N . LYS A 1 116 ? 0.028 0.482 -20.812 1.00 42.44 116 LYS A N 1
ATOM 934 C CA . LYS A 1 116 ? -0.681 0.284 -22.076 1.00 42.44 116 LYS A CA 1
ATOM 935 C C . LYS A 1 116 ? 0.231 0.839 -23.166 1.00 42.44 116 LYS A C 1
ATOM 937 O O . LYS A 1 116 ? 0.366 2.054 -23.264 1.00 42.44 116 LYS A O 1
ATOM 942 N N . ILE A 1 117 ? 0.868 -0.066 -23.907 1.00 34.50 117 ILE A N 1
ATOM 943 C CA . ILE A 1 117 ? 1.503 0.222 -25.198 1.00 34.50 117 ILE A CA 1
ATOM 944 C C . ILE A 1 117 ? 0.414 0.638 -26.191 1.00 34.50 117 ILE A C 1
ATOM 946 O O . ILE A 1 117 ? -0.649 -0.031 -26.191 1.00 34.50 117 ILE A O 1
#

Foldseek 3Di:
DDDDDPPPQPWWKKKWKKDFPFWADDDDDDDDDDFDADDDDPPDQVVVQVVVLVDPPDPDDDDDDAFIKMWIWIDGDHDTTTHFMWGDHPNGIDGDHDDPRTTDIDTPDMDIDDPDD

pLDDT: mean 80.33, std 17.46, range [34.5, 98.0]

Secondary structure (DSSP, 8-state):
-----------EEEEEEEEEEEE-------PPPPPPS---SS--HHHHHHHHHHS--SSS-----TT-EEEEEEEETTEEEEEEEEEEETTEEEE----TTTEEEEEEEEEEE----

Sequence (117 aa):
MCGSEEELLESDYVWILTRLVGLKEGKFVGKILPPTNDLGNGITPENLVEQLNQSNIFDFEYEPNENDSLKISFQKVSELKEYFTLIYRDGKWQSGRNPLFSSITKQIAKGKIREKI